Protein AF-A0A0C2DC76-F1 (afdb_monomer_lite)

InterPro domains:
  IPR014784 Copper type II, ascorbate-dependent monooxygenase-like, C-terminal [G3DSA:2.60.120.230] (1-52)

pLDDT: mean 90.81, std 6.96, range [48.19, 96.44]

Secondary structure (DSSP, 8-state):
-PPP-PPPTT------------GGGSGGGPPP----BSTTSB----------

Sequence (52 aa):
MTEPVTVQFGDRLYVECHFDNNQANQPDGEAPRDQWWGDDKEMCIASVMISR

Structure (mmCIF, N/CA/C/O backbone):
data_AF-A0A0C2DC76-F1
#
_entry.id   AF-A0A0C2DC76-F1
#
loop_
_atom_site.group_PDB
_atom_site.id
_atom_site.type_symbol
_atom_site.label_atom_id
_atom_site.label_alt_id
_atom_site.label_comp_id
_atom_site.label_asym_id
_atom_site.label_entity_id
_atom_site.label_seq_id
_atom_site.pdbx_PDB_ins_code
_atom_site.Cartn_x
_atom_site.Cartn_y
_atom_site.Cartn_z
_atom_site.occupancy
_atom_site.B_iso_or_equiv
_atom_site.auth_seq_id
_atom_site.auth_comp_id
_atom_site.auth_asym_id
_atom_site.auth_atom_id
_atom_site.pdbx_PDB_model_num
ATOM 1 N N . MET A 1 1 ? 6.943 10.067 16.208 1.00 48.19 1 MET A N 1
ATOM 2 C CA . MET A 1 1 ? 6.268 8.836 16.665 1.00 48.19 1 MET A CA 1
ATOM 3 C C . MET A 1 1 ? 4.784 9.076 16.513 1.00 48.19 1 MET A C 1
ATOM 5 O O . MET A 1 1 ? 4.330 10.134 16.924 1.00 48.19 1 MET A O 1
ATOM 9 N N . THR A 1 2 ? 4.075 8.174 15.849 1.00 76.50 2 THR A N 1
ATOM 10 C CA . THR A 1 2 ? 2.622 8.252 15.666 1.00 76.50 2 THR A CA 1
ATOM 11 C C . THR A 1 2 ? 1.951 7.674 16.908 1.00 76.50 2 THR A C 1
ATOM 13 O O . THR A 1 2 ? 2.363 6.616 17.382 1.00 76.50 2 THR A O 1
ATOM 16 N N . GLU A 1 3 ? 0.972 8.379 17.467 1.00 86.38 3 GLU A N 1
ATOM 17 C CA . GLU A 1 3 ? 0.212 7.893 18.622 1.00 86.38 3 GLU A CA 1
ATOM 18 C C . GLU A 1 3 ? -0.698 6.717 18.216 1.00 86.38 3 GLU A C 1
ATOM 20 O O . GLU A 1 3 ? -1.170 6.684 17.074 1.00 86.38 3 GLU A O 1
ATOM 25 N N . PRO A 1 4 ? -0.948 5.740 19.112 1.00 90.44 4 PRO A N 1
ATOM 26 C CA . PRO A 1 4 ? -1.919 4.681 18.860 1.00 90.44 4 PRO A CA 1
ATOM 27 C C . PRO A 1 4 ? -3.307 5.254 18.564 1.00 90.44 4 PRO A C 1
ATOM 29 O O . PRO A 1 4 ? -3.746 6.207 19.205 1.00 90.44 4 PRO A O 1
ATOM 32 N N . VAL A 1 5 ? -4.020 4.635 17.625 1.00 91.38 5 VAL A N 1
ATOM 33 C CA . VAL A 1 5 ? -5.392 5.016 17.274 1.00 91.38 5 VAL A CA 1
ATOM 34 C C . VAL A 1 5 ? -6.363 3.997 17.859 1.00 91.38 5 VAL A C 1
ATOM 36 O O . VAL A 1 5 ? -6.190 2.792 17.678 1.00 91.38 5 VAL A O 1
ATOM 39 N N . THR A 1 6 ? -7.399 4.479 18.545 1.00 93.06 6 THR A N 1
ATOM 40 C CA . THR A 1 6 ? -8.500 3.635 19.024 1.00 93.06 6 THR A CA 1
ATOM 41 C C . THR A 1 6 ? -9.415 3.275 17.861 1.00 93.06 6 THR A C 1
ATOM 43 O O . THR A 1 6 ? -9.985 4.162 17.230 1.00 93.06 6 THR A O 1
ATOM 46 N N . VAL A 1 7 ? -9.596 1.979 17.623 1.00 92.25 7 VAL A N 1
ATOM 47 C CA . VAL A 1 7 ? -10.597 1.442 16.691 1.00 92.25 7 VAL A CA 1
ATOM 48 C C . VAL A 1 7 ? -11.779 0.887 17.481 1.00 92.25 7 VAL A C 1
ATOM 50 O O . VAL A 1 7 ? -11.592 0.195 18.483 1.00 92.25 7 VAL A O 1
ATOM 53 N N . GLN A 1 8 ? -12.997 1.211 17.059 1.00 93.88 8 GLN A N 1
ATOM 54 C CA . GLN A 1 8 ? -14.236 0.783 17.702 1.00 93.88 8 GLN A CA 1
ATOM 55 C C . GLN A 1 8 ? -14.892 -0.368 16.941 1.00 93.88 8 GLN A C 1
ATOM 57 O O . GLN A 1 8 ? -14.624 -0.633 15.767 1.00 93.88 8 GLN A O 1
ATOM 62 N N . PHE A 1 9 ? -15.804 -1.065 17.617 1.00 93.06 9 PHE A N 1
ATOM 63 C CA . PHE A 1 9 ? -16.626 -2.068 16.955 1.00 93.06 9 PHE A CA 1
ATOM 64 C C . PHE A 1 9 ? -17.486 -1.419 15.859 1.00 93.06 9 PHE A C 1
ATOM 66 O O . PHE A 1 9 ? -18.245 -0.492 16.128 1.00 93.06 9 PHE A O 1
ATOM 73 N N . GLY A 1 10 ? -17.388 -1.944 14.637 1.00 95.25 10 GLY A N 1
ATOM 74 C CA . GLY A 1 10 ? -18.103 -1.431 13.465 1.00 95.25 10 GLY A CA 1
ATOM 75 C C . GLY A 1 10 ? -17.269 -0.524 12.558 1.00 95.25 10 GLY A C 1
ATOM 76 O O . GLY A 1 10 ? -17.699 -0.257 11.433 1.00 95.25 10 GLY A O 1
ATOM 77 N N . ASP A 1 11 ? -16.075 -0.115 12.990 1.00 94.44 11 ASP A N 1
ATOM 78 C CA . ASP A 1 11 ? -15.155 0.642 12.144 1.00 94.44 11 ASP A CA 1
ATOM 79 C C . ASP A 1 11 ? -14.653 -0.195 10.961 1.00 94.44 11 ASP A C 1
ATOM 81 O O . ASP A 1 11 ? -14.621 -1.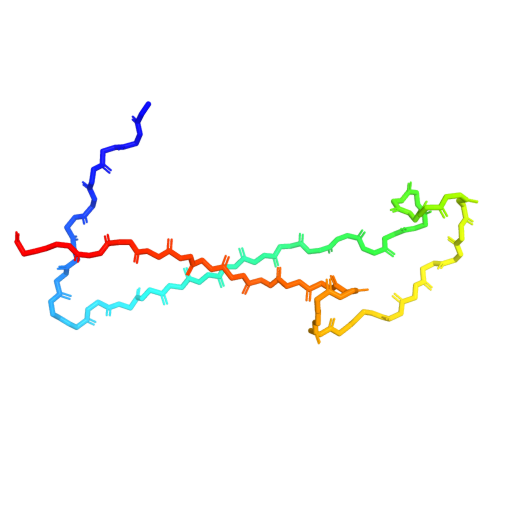430 10.986 1.00 94.44 11 ASP A O 1
ATOM 85 N N . ARG A 1 12 ? -14.241 0.501 9.898 1.00 94.19 12 ARG A N 1
ATOM 86 C CA . ARG A 1 12 ? -13.671 -0.103 8.691 1.00 94.19 12 ARG A CA 1
ATOM 87 C C . ARG A 1 12 ? -12.263 0.425 8.473 1.00 94.19 12 ARG A C 1
ATOM 89 O O . ARG A 1 12 ? -12.055 1.634 8.441 1.00 94.19 12 ARG A O 1
ATOM 96 N N . LEU A 1 13 ? -11.323 -0.493 8.286 1.00 91.88 13 LEU A N 1
ATOM 97 C CA . LEU A 1 13 ? -9.946 -0.182 7.924 1.00 91.88 13 LEU A CA 1
ATOM 98 C C . LEU A 1 13 ? -9.799 -0.255 6.406 1.00 91.88 13 LEU A C 1
ATOM 100 O O . LEU A 1 13 ? -10.234 -1.226 5.787 1.00 91.88 13 LEU A O 1
ATOM 104 N N . TYR A 1 14 ? -9.173 0.764 5.827 1.00 94.62 14 TYR A N 1
ATOM 105 C CA . TYR A 1 14 ? -8.867 0.832 4.403 1.00 94.62 14 TYR A CA 1
ATOM 106 C C . TYR A 1 14 ? -7.364 1.009 4.219 1.00 94.62 14 TYR A C 1
ATOM 108 O O . TYR A 1 14 ? -6.709 1.693 5.004 1.00 94.62 14 TYR A O 1
ATOM 116 N N . VAL A 1 15 ? -6.839 0.388 3.170 1.00 95.06 15 VAL A N 1
ATOM 117 C CA . VAL A 1 15 ? -5.458 0.540 2.718 1.00 95.06 15 VAL A CA 1
ATOM 118 C C . VAL A 1 15 ? -5.528 0.984 1.268 1.00 95.06 15 VAL A C 1
ATOM 120 O O . VAL A 1 15 ? -6.270 0.401 0.478 1.00 95.06 15 VAL A O 1
ATOM 123 N N . GLU A 1 16 ? -4.772 2.021 0.938 1.00 96.44 16 GLU A N 1
ATOM 124 C CA . GLU A 1 16 ? -4.689 2.579 -0.404 1.00 96.44 16 GLU A CA 1
ATOM 125 C C . GLU A 1 16 ? -3.214 2.752 -0.763 1.00 96.44 16 GLU A C 1
ATOM 127 O O . GLU A 1 16 ? -2.439 3.298 0.022 1.00 96.44 16 GLU A O 1
ATOM 132 N N . CYS A 1 17 ? -2.833 2.266 -1.942 1.00 95.69 17 CYS A N 1
ATOM 133 C CA . CYS A 1 17 ? -1.491 2.419 -2.490 1.00 95.69 17 CYS A CA 1
ATOM 134 C C . CYS A 1 17 ? -1.595 3.008 -3.890 1.00 95.69 17 CYS A C 1
ATOM 136 O O . CYS A 1 17 ? -2.466 2.619 -4.670 1.00 95.69 17 CYS A O 1
ATOM 138 N N . HIS A 1 18 ? -0.707 3.945 -4.207 1.00 95.06 18 HIS A N 1
ATOM 139 C CA . HIS A 1 18 ? -0.605 4.549 -5.533 1.00 95.06 18 HIS A CA 1
ATOM 140 C C . HIS A 1 18 ? 0.692 4.067 -6.172 1.00 95.06 18 HIS A C 1
ATOM 142 O O . HIS A 1 18 ? 1.774 4.350 -5.662 1.00 95.06 18 HIS A O 1
ATOM 148 N N . PHE A 1 19 ? 0.571 3.326 -7.269 1.00 93.06 19 PHE A N 1
ATOM 149 C CA . PHE A 1 19 ? 1.707 2.813 -8.031 1.00 93.06 19 PHE A CA 1
ATOM 150 C C . PHE A 1 19 ? 1.960 3.694 -9.253 1.00 93.06 19 PHE A C 1
ATOM 152 O O . PHE A 1 19 ? 1.015 4.111 -9.923 1.00 93.06 19 PHE A O 1
ATOM 159 N N . ASP A 1 20 ? 3.231 3.940 -9.566 1.00 92.75 20 ASP A N 1
ATOM 160 C CA . ASP A 1 20 ? 3.640 4.734 -10.724 1.00 92.75 20 ASP A CA 1
ATOM 161 C C . ASP A 1 20 ? 4.497 3.897 -11.674 1.00 92.75 20 ASP A C 1
ATOM 163 O O . ASP A 1 20 ? 5.721 3.829 -11.560 1.00 92.75 20 ASP A O 1
ATOM 167 N N . ASN A 1 21 ? 3.817 3.272 -12.634 1.00 92.69 21 ASN A N 1
ATOM 168 C CA . ASN A 1 21 ? 4.423 2.423 -13.652 1.00 92.69 21 ASN A CA 1
ATOM 169 C C . ASN A 1 21 ? 4.931 3.222 -14.868 1.00 92.69 21 ASN A C 1
ATOM 171 O O . ASN A 1 21 ? 4.897 2.732 -15.994 1.00 92.69 21 ASN A O 1
ATOM 175 N N . ASN A 1 22 ? 5.333 4.483 -14.699 1.00 93.12 22 ASN A N 1
ATOM 176 C CA . ASN A 1 22 ? 5.880 5.257 -15.809 1.00 93.12 22 ASN A CA 1
ATOM 177 C C . ASN A 1 22 ? 7.283 4.764 -16.223 1.00 93.12 22 ASN A C 1
ATOM 179 O O . ASN A 1 22 ? 7.958 4.037 -15.498 1.00 93.12 22 ASN A O 1
ATOM 183 N N . GLN A 1 23 ? 7.732 5.196 -17.404 1.00 94.38 23 GLN A N 1
ATOM 184 C CA . GLN A 1 23 ? 9.032 4.842 -17.985 1.00 94.38 23 GLN A CA 1
ATOM 185 C C . GLN A 1 23 ? 10.237 5.315 -17.153 1.00 94.38 23 GLN A C 1
ATOM 187 O O . GLN A 1 23 ? 11.282 4.670 -17.174 1.00 94.38 23 GLN A O 1
ATOM 192 N N . ALA A 1 24 ? 10.120 6.442 -16.451 1.00 93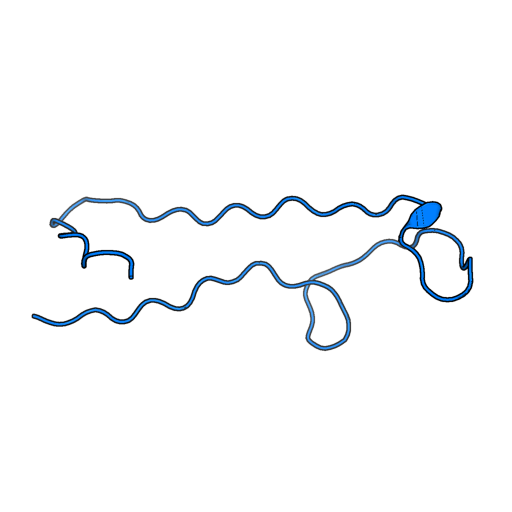.62 24 ALA A N 1
ATOM 193 C CA . ALA A 1 24 ? 11.210 7.010 -15.661 1.00 93.62 24 ALA A CA 1
ATOM 194 C C . ALA A 1 24 ? 11.490 6.219 -14.372 1.00 93.62 24 ALA A C 1
ATOM 196 O O . ALA A 1 24 ? 12.588 6.321 -13.831 1.00 93.62 24 ALA A O 1
ATOM 197 N N . ASN A 1 25 ? 10.523 5.422 -13.911 1.00 91.19 25 ASN A N 1
ATOM 198 C CA . ASN A 1 25 ? 10.627 4.617 -12.695 1.00 91.19 25 ASN A CA 1
ATOM 199 C C . ASN A 1 25 ? 10.974 3.146 -12.966 1.00 91.19 25 ASN A C 1
ATOM 201 O O . ASN A 1 25 ? 10.981 2.340 -12.037 1.00 91.19 25 ASN A O 1
ATOM 205 N N . GLN A 1 26 ? 11.244 2.776 -14.219 1.00 92.12 26 GLN A N 1
ATOM 206 C CA . GLN A 1 26 ? 11.640 1.411 -14.549 1.00 92.12 26 GLN A CA 1
ATOM 207 C C . GLN A 1 26 ? 13.142 1.213 -14.321 1.00 92.12 26 GLN A C 1
ATOM 209 O O . GLN A 1 26 ? 13.938 2.109 -14.628 1.00 92.12 26 GLN A O 1
ATOM 214 N N . PRO A 1 27 ? 13.556 0.041 -13.817 1.00 89.12 27 PRO A N 1
ATOM 215 C CA . PRO A 1 27 ? 14.968 -0.287 -13.689 1.00 89.12 27 PRO A CA 1
ATOM 216 C C . PRO A 1 27 ? 15.638 -0.267 -15.065 1.00 89.12 27 PRO A C 1
ATOM 218 O O . PRO A 1 27 ? 15.053 -0.694 -16.056 1.00 89.12 27 PRO A O 1
ATOM 221 N N . ASP A 1 28 ? 16.857 0.269 -15.123 1.00 89.25 28 ASP A N 1
ATOM 222 C CA . ASP A 1 28 ? 17.728 0.254 -16.307 1.00 89.25 28 ASP A CA 1
ATOM 223 C C . ASP A 1 28 ? 17.102 0.805 -17.606 1.00 89.25 28 ASP A C 1
ATOM 225 O O . ASP A 1 28 ?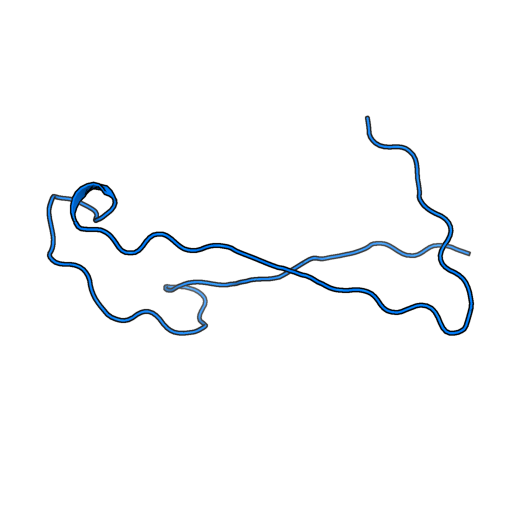 17.568 0.521 -18.710 1.00 89.25 28 ASP A O 1
ATOM 229 N N . GLY A 1 29 ? 16.059 1.636 -17.486 1.00 88.38 29 GLY A N 1
ATOM 230 C CA . GLY A 1 29 ? 15.339 2.186 -18.634 1.00 88.38 29 GLY A CA 1
ATOM 231 C C . GLY A 1 29 ? 14.490 1.156 -19.384 1.00 88.38 29 GLY A C 1
ATOM 232 O O . GLY A 1 29 ? 14.116 1.407 -20.531 1.00 88.38 29 GLY A O 1
ATOM 233 N N . GLU A 1 30 ? 14.178 0.014 -18.764 1.00 91.56 30 GLU A N 1
ATOM 234 C CA . GLU A 1 30 ? 13.241 -0.962 -19.318 1.00 91.56 30 GLU A CA 1
ATOM 235 C C . GLU A 1 30 ? 11.873 -0.331 -19.596 1.00 91.56 30 GLU A C 1
ATOM 237 O O . GLU A 1 30 ? 11.475 0.645 -18.966 1.00 91.56 30 GLU A O 1
ATOM 242 N N . ALA A 1 31 ? 11.125 -0.875 -20.553 1.00 94.75 31 ALA A N 1
ATOM 243 C CA . ALA A 1 31 ? 9.766 -0.409 -20.797 1.00 94.75 31 ALA A CA 1
ATOM 244 C C . ALA A 1 31 ? 8.854 -0.756 -19.604 1.00 94.75 31 ALA A C 1
ATOM 246 O O . ALA A 1 31 ? 8.999 -1.840 -19.029 1.00 94.75 31 ALA A O 1
ATOM 247 N N . PRO A 1 32 ? 7.873 0.102 -19.264 1.00 94.81 32 PRO A N 1
ATOM 248 C CA . PRO A 1 32 ? 6.804 -0.257 -18.351 1.00 94.81 32 PRO A CA 1
ATOM 249 C C . PRO A 1 32 ? 6.186 -1.598 -18.708 1.00 94.81 32 PRO A C 1
ATOM 251 O O . PRO A 1 32 ? 5.886 -1.875 -19.872 1.00 94.81 32 PRO A O 1
ATOM 254 N N . ARG A 1 33 ? 5.962 -2.415 -17.685 1.00 90.31 33 ARG A N 1
ATOM 255 C CA . ARG A 1 33 ? 5.308 -3.714 -17.822 1.00 90.31 33 ARG A CA 1
ATOM 256 C C . ARG A 1 33 ? 4.166 -3.822 -16.838 1.00 90.31 33 ARG A C 1
ATOM 258 O O . ARG A 1 33 ? 4.232 -3.254 -15.749 1.00 90.31 33 ARG A O 1
ATOM 265 N N . ASP A 1 34 ? 3.132 -4.557 -17.219 1.00 91.69 34 ASP A N 1
ATOM 266 C CA . ASP A 1 34 ? 2.036 -4.850 -16.308 1.00 91.69 34 ASP A CA 1
ATOM 267 C C . ASP A 1 34 ? 2.582 -5.577 -15.077 1.00 91.69 34 ASP A C 1
ATOM 269 O O . ASP A 1 34 ? 3.350 -6.539 -15.180 1.00 91.69 34 ASP A O 1
ATOM 273 N N . GLN A 1 35 ? 2.191 -5.085 -13.907 1.00 90.88 35 GLN A N 1
ATOM 274 C CA . GLN A 1 35 ? 2.487 -5.710 -12.628 1.00 90.88 35 GLN A CA 1
ATOM 275 C C . GLN A 1 35 ? 1.205 -6.318 -12.074 1.00 90.88 35 GLN A C 1
ATOM 277 O O . GLN A 1 35 ? 0.098 -5.828 -12.301 1.00 90.88 35 GLN A O 1
ATOM 282 N N . TRP A 1 36 ? 1.367 -7.388 -11.317 1.00 90.44 36 TRP A N 1
ATOM 283 C CA . TRP A 1 36 ? 0.303 -8.028 -10.559 1.00 90.44 36 TRP A CA 1
ATOM 284 C C . TRP A 1 36 ? 0.789 -8.250 -9.133 1.00 90.44 36 TRP A C 1
ATOM 286 O O . TRP A 1 36 ? 1.934 -7.952 -8.803 1.00 90.44 36 TRP A O 1
ATOM 296 N N . TRP A 1 37 ? -0.086 -8.773 -8.283 1.00 93.62 37 TRP A N 1
ATOM 297 C CA . TRP A 1 37 ? 0.286 -9.088 -6.915 1.00 93.62 37 TRP A CA 1
ATOM 298 C C . TRP A 1 37 ? 1.318 -10.217 -6.851 1.00 93.62 37 TRP A C 1
ATOM 300 O O . TRP A 1 37 ? 1.060 -11.308 -7.367 1.00 93.62 37 TRP A O 1
ATOM 310 N N . GLY A 1 38 ? 2.436 -10.004 -6.161 1.00 91.75 38 GLY A N 1
ATOM 311 C CA . GLY A 1 38 ? 3.402 -11.070 -5.903 1.00 91.75 38 GLY A CA 1
ATOM 312 C C . GLY A 1 38 ? 4.691 -10.594 -5.247 1.00 91.75 38 GLY A C 1
ATOM 313 O O . GLY A 1 38 ? 5.004 -9.408 -5.258 1.00 91.75 38 GLY A O 1
ATOM 314 N N . ASP A 1 39 ? 5.453 -11.544 -4.709 1.00 87.69 39 ASP A N 1
ATOM 315 C CA . ASP A 1 39 ? 6.681 -11.273 -3.949 1.00 87.69 39 ASP A CA 1
ATOM 316 C C . ASP A 1 39 ? 7.801 -10.662 -4.806 1.00 87.69 39 ASP A C 1
ATOM 318 O O . ASP A 1 39 ? 8.607 -9.877 -4.317 1.00 87.69 39 ASP A O 1
ATOM 322 N N . ASP A 1 40 ? 7.850 -11.009 -6.094 1.00 87.38 40 ASP A N 1
ATOM 323 C CA . ASP A 1 40 ? 8.775 -10.457 -7.092 1.00 87.38 40 ASP A CA 1
ATOM 324 C C . ASP A 1 40 ? 8.0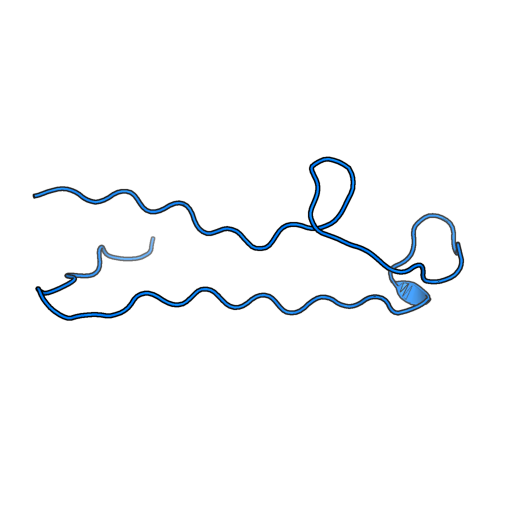85 -9.425 -8.013 1.00 87.38 40 ASP A C 1
ATOM 326 O O . ASP A 1 40 ? 8.529 -9.171 -9.144 1.00 87.38 40 ASP A O 1
ATOM 330 N N . LYS A 1 41 ? 6.948 -8.891 -7.549 1.00 89.00 41 LYS A N 1
ATOM 331 C CA . LYS A 1 41 ? 6.099 -7.887 -8.201 1.00 89.00 41 LYS A CA 1
ATOM 332 C C . LYS A 1 41 ? 5.671 -6.841 -7.161 1.00 89.00 41 LYS A C 1
ATOM 334 O O . LYS A 1 41 ? 6.434 -6.521 -6.256 1.00 89.00 41 LYS A O 1
ATOM 339 N N . GLU A 1 42 ? 4.470 -6.290 -7.314 1.00 92.06 42 GLU A N 1
ATOM 340 C CA . GLU A 1 42 ? 3.934 -5.251 -6.443 1.00 92.06 42 GLU A CA 1
ATOM 341 C C . GLU A 1 42 ? 3.026 -5.836 -5.362 1.00 92.06 42 GLU A C 1
ATOM 343 O O . GLU A 1 42 ? 2.323 -6.827 -5.573 1.00 92.06 42 GLU A O 1
ATOM 348 N N . MET A 1 43 ? 2.997 -5.185 -4.201 1.00 95.19 43 MET A N 1
ATOM 349 C CA . MET A 1 43 ? 2.100 -5.531 -3.100 1.00 95.19 43 MET A CA 1
ATOM 350 C C . MET A 1 43 ? 1.597 -4.269 -2.401 1.00 95.19 43 MET A C 1
ATOM 352 O O . MET A 1 43 ? 2.364 -3.362 -2.093 1.00 95.19 43 MET A O 1
ATOM 356 N N . CYS A 1 44 ? 0.299 -4.235 -2.099 1.00 94.94 44 CYS A N 1
ATOM 357 C CA . CYS A 1 44 ? -0.324 -3.199 -1.275 1.00 94.94 44 CYS A CA 1
ATOM 358 C C . CYS A 1 44 ? -0.853 -3.832 0.016 1.00 94.94 44 CYS A C 1
ATOM 360 O O . CYS A 1 44 ? -1.947 -4.395 0.035 1.00 94.94 44 CYS A O 1
ATOM 362 N N . ILE A 1 45 ? -0.058 -3.792 1.087 1.00 94.31 45 ILE A N 1
ATOM 363 C CA . ILE A 1 45 ? -0.363 -4.449 2.366 1.00 94.31 45 ILE A CA 1
ATOM 364 C C . ILE A 1 45 ? -0.135 -3.459 3.506 1.00 94.31 45 ILE A C 1
ATOM 366 O O . ILE A 1 45 ? 0.884 -2.772 3.536 1.00 94.31 45 ILE A O 1
ATOM 370 N N . ALA A 1 46 ? -1.036 -3.451 4.490 1.00 93.12 46 ALA A N 1
ATOM 37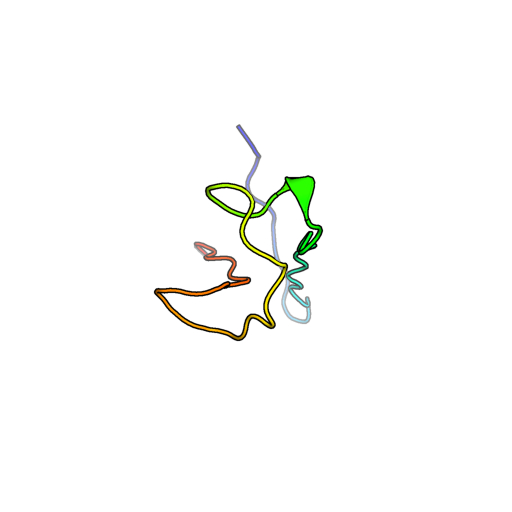1 C CA . ALA A 1 46 ? -0.763 -2.869 5.800 1.00 93.12 46 ALA A CA 1
ATOM 372 C C . ALA A 1 46 ? -0.852 -3.948 6.883 1.00 93.12 46 ALA A C 1
ATOM 374 O O . ALA A 1 46 ? -1.866 -4.632 7.015 1.00 93.12 46 ALA A O 1
ATOM 375 N N . SER A 1 47 ? 0.206 -4.064 7.683 1.00 92.88 47 SER A N 1
ATOM 376 C CA . SER A 1 47 ? 0.237 -4.916 8.871 1.00 92.88 47 SER A CA 1
ATOM 377 C C . SER A 1 47 ? -0.027 -4.058 10.100 1.00 92.88 47 SER A C 1
ATOM 379 O O . SER A 1 47 ? 0.741 -3.143 10.393 1.00 92.88 47 SER A O 1
ATOM 381 N N . VAL A 1 48 ? -1.106 -4.350 10.826 1.00 90.50 48 VAL A N 1
ATOM 382 C CA . VAL A 1 48 ? -1.475 -3.629 12.050 1.00 90.50 48 VAL A CA 1
ATOM 383 C C . VAL A 1 48 ? -1.321 -4.527 13.267 1.00 90.50 48 VAL A C 1
ATOM 385 O O . VAL A 1 48 ? -1.695 -5.698 13.251 1.00 90.50 48 VAL A O 1
ATOM 388 N N . MET A 1 49 ? -0.777 -3.964 14.341 1.00 90.69 49 MET A N 1
ATOM 389 C CA . MET A 1 49 ? -0.774 -4.600 15.650 1.00 90.69 49 MET A CA 1
ATOM 390 C C . MET A 1 49 ? -1.947 -4.045 16.450 1.00 90.69 49 MET A C 1
ATOM 392 O O . MET A 1 49 ? -2.036 -2.838 16.657 1.00 90.69 49 MET A O 1
ATOM 396 N N . ILE A 1 50 ? -2.841 -4.927 16.889 1.00 89.06 50 ILE A N 1
ATOM 397 C CA . ILE A 1 50 ? -4.005 -4.566 17.697 1.00 89.06 50 ILE A CA 1
ATOM 398 C C . ILE A 1 50 ? -3.819 -5.185 19.079 1.00 89.06 50 ILE A C 1
ATOM 400 O O . ILE A 1 50 ? -3.666 -6.40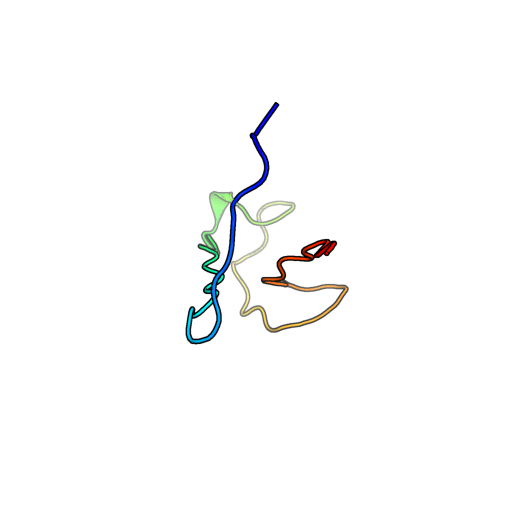1 19.207 1.00 89.06 50 ILE A O 1
ATOM 404 N N . SER A 1 51 ? -3.835 -4.344 20.108 1.00 87.56 51 SER A N 1
ATOM 405 C CA . SER A 1 51 ? -3.855 -4.754 21.512 1.00 87.56 51 SER A CA 1
ATOM 406 C C . SER A 1 51 ? -5.192 -4.387 22.152 1.00 87.56 51 SER A C 1
ATOM 408 O O . SER A 1 51 ? -5.919 -3.537 21.640 1.00 87.56 51 SER A O 1
ATOM 410 N N . ARG A 1 52 ? -5.518 -5.062 23.255 1.00 80.25 52 ARG A N 1
ATOM 411 C CA . ARG A 1 52 ? -6.681 -4.740 24.089 1.00 80.25 52 ARG A CA 1
ATOM 412 C C . ARG A 1 52 ? -6.336 -3.677 25.116 1.00 80.25 52 ARG A C 1
ATOM 414 O O . ARG A 1 52 ? -5.162 -3.672 25.550 1.00 80.25 52 ARG A O 1
#

Radius of gyration: 16.82 Å; chains: 1; bounding box: 36×20×45 Å

Organism: NCBI:txid215803

Foldseek 3Di:
DDDDDDDDPPDDDDFDDDDDQCQVPDPPSDHRDDFDDDPVTDDGDDDDDDDD